Protein AF-A0A2V9A6C8-F1 (afdb_monomer)

Sequence (96 aa):
MTDEERDQEALFRHAILGDVLSRNLRRGQLRPELKQLAEQTYQDHHGRPRRVAYKTLEEWFYKYRHGGFDALKPRPRSDRNRSRCSPKTSNNWSWI

Foldseek 3Di:
DDPVVLLQQLVQLCVLCVVVVVPPDDVPRSQVSLCVSQVDWDQGPVRDTDHDHSVRNVVLVVLCVVPNSVSSGPDPDPPPDDPPPDDPDDDDDDDD

Mean predicted aligned error: 10.47 Å

Solvent-accessible surface area (backbone atoms only — not comparable to full-atom values): 6066 Å² total; per-residue (Å²): 132,56,72,67,58,31,49,51,52,19,49,52,55,46,58,69,42,41,64,64,66,71,43,87,64,55,96,76,51,53,62,63,53,41,44,57,55,30,72,40,74,43,71,43,100,83,72,43,82,43,70,52,54,41,70,59,54,52,52,45,51,53,33,30,75,75,48,39,70,74,48,44,32,69,67,89,65,87,79,72,86,69,88,74,78,78,78,92,72,93,77,88,86,82,90,127

Radius of gyration: 14.33 Å; Cα contacts (8 Å, |Δi|>4): 64; chains: 1; bounding box: 34×32×27 Å

Secondary structure (DSSP, 8-state):
--HHHHHHHHHHHHHHHHHHHHTT--TTTHHHHHHHHHHS-EEPTTS-EE---HHHHHHHHHHHHHHHHHHHS----S--S---------------

pLDDT: mean 73.34, std 17.57, range [29.95, 88.88]

Structure (mmCIF, N/CA/C/O backbone):
data_AF-A0A2V9A6C8-F1
#
_entry.id   AF-A0A2V9A6C8-F1
#
loop_
_atom_site.group_PDB
_atom_site.id
_atom_site.type_symbol
_atom_site.label_atom_id
_atom_site.label_alt_id
_atom_site.label_comp_id
_atom_site.label_asym_id
_atom_site.label_entity_id
_atom_site.label_seq_id
_atom_site.pdbx_PDB_ins_code
_atom_site.Cartn_x
_atom_site.Cartn_y
_atom_site.Cartn_z
_atom_site.occupancy
_atom_site.B_iso_or_equiv
_atom_site.auth_seq_id
_atom_site.auth_comp_id
_atom_site.auth_asym_id
_atom_site.auth_atom_id
_atom_site.pdbx_PDB_model_num
ATOM 1 N N . MET A 1 1 ? 17.187 -1.226 -12.621 1.00 59.75 1 MET A N 1
ATOM 2 C CA . MET A 1 1 ? 16.260 -2.131 -11.934 1.00 59.75 1 MET A CA 1
ATOM 3 C C . MET A 1 1 ? 16.112 -3.352 -12.821 1.00 59.75 1 MET A C 1
ATOM 5 O O . MET A 1 1 ? 15.613 -3.183 -13.932 1.00 59.75 1 MET A O 1
ATOM 9 N N . THR A 1 2 ? 16.665 -4.495 -12.421 1.00 81.31 2 THR A N 1
ATOM 10 C CA . THR A 1 2 ? 16.527 -5.773 -13.145 1.00 81.31 2 THR A CA 1
ATOM 11 C C . THR A 1 2 ? 15.091 -6.284 -13.031 1.00 81.31 2 THR A C 1
ATOM 13 O O . THR A 1 2 ? 14.324 -5.794 -12.204 1.00 81.31 2 THR A O 1
ATOM 16 N N . ASP A 1 3 ? 14.691 -7.233 -13.878 1.00 77.00 3 ASP A N 1
ATOM 17 C CA . ASP A 1 3 ? 13.347 -7.822 -13.811 1.00 77.00 3 ASP A CA 1
ATOM 18 C C . ASP A 1 3 ? 13.070 -8.460 -12.437 1.00 77.00 3 ASP A C 1
ATOM 20 O O . ASP A 1 3 ? 12.031 -8.205 -11.831 1.00 77.00 3 ASP A O 1
ATOM 24 N N . GLU A 1 4 ? 14.074 -9.145 -11.887 1.00 81.06 4 GLU A N 1
ATOM 25 C CA . GLU A 1 4 ? 14.052 -9.763 -10.558 1.00 81.06 4 GLU A CA 1
ATOM 26 C C . GLU A 1 4 ? 13.811 -8.741 -9.438 1.00 81.06 4 GLU A C 1
ATOM 28 O O . GLU A 1 4 ? 12.993 -8.974 -8.553 1.00 81.06 4 GLU A O 1
ATOM 33 N N . GLU A 1 5 ? 14.460 -7.572 -9.488 1.00 81.25 5 GLU A N 1
ATOM 34 C CA . GLU A 1 5 ? 14.243 -6.500 -8.505 1.00 81.25 5 GLU A CA 1
ATOM 35 C C . GLU A 1 5 ? 12.814 -5.941 -8.578 1.00 81.25 5 GLU A C 1
ATOM 37 O O . GLU A 1 5 ? 12.230 -5.569 -7.557 1.00 81.25 5 GLU A O 1
ATOM 42 N N . ARG A 1 6 ? 12.218 -5.878 -9.778 1.00 81.06 6 ARG A N 1
ATOM 43 C CA . ARG A 1 6 ? 10.820 -5.442 -9.927 1.00 81.06 6 ARG A CA 1
ATOM 44 C C . ARG A 1 6 ? 9.863 -6.461 -9.329 1.00 81.06 6 ARG A C 1
ATOM 46 O O . ARG A 1 6 ? 8.885 -6.062 -8.698 1.00 81.06 6 ARG A O 1
ATOM 53 N N . ASP A 1 7 ? 10.146 -7.741 -9.526 1.00 84.75 7 ASP A N 1
ATOM 54 C CA . ASP A 1 7 ? 9.331 -8.831 -9.002 1.00 84.75 7 ASP A CA 1
ATOM 55 C C . ASP A 1 7 ? 9.450 -8.930 -7.478 1.00 84.75 7 ASP A C 1
ATOM 57 O O . ASP A 1 7 ? 8.431 -9.056 -6.802 1.00 84.75 7 ASP A O 1
ATOM 61 N N . GLN A 1 8 ? 10.646 -8.744 -6.914 1.00 85.56 8 GLN A N 1
ATOM 62 C CA . GLN A 1 8 ? 10.851 -8.646 -5.464 1.00 85.56 8 GLN A CA 1
ATOM 63 C C . GLN A 1 8 ? 10.087 -7.469 -4.847 1.00 85.56 8 GLN A C 1
ATOM 65 O O . GLN A 1 8 ? 9.398 -7.638 -3.841 1.00 85.56 8 GLN A O 1
ATOM 70 N N . GLU A 1 9 ? 10.135 -6.290 -5.469 1.00 84.38 9 GLU A N 1
ATOM 71 C CA . GLU A 1 9 ? 9.364 -5.130 -5.011 1.00 84.38 9 GLU A CA 1
ATOM 72 C C . GLU A 1 9 ? 7.847 -5.381 -5.146 1.00 84.38 9 GLU A C 1
ATOM 74 O O . GLU A 1 9 ? 7.076 -4.988 -4.271 1.00 84.38 9 GLU A O 1
ATOM 79 N N . ALA A 1 10 ? 7.389 -6.062 -6.201 1.00 86.62 10 ALA A N 1
ATOM 80 C CA . ALA A 1 10 ? 5.981 -6.439 -6.352 1.00 86.62 10 ALA A CA 1
ATOM 81 C C . ALA A 1 10 ? 5.529 -7.422 -5.262 1.00 86.62 10 ALA A C 1
ATOM 83 O O . ALA A 1 10 ? 4.468 -7.230 -4.663 1.00 86.62 10 ALA A O 1
ATOM 84 N N . LEU A 1 11 ? 6.354 -8.431 -4.965 1.00 88.75 11 LEU A N 1
ATOM 85 C CA . LEU A 1 11 ? 6.133 -9.390 -3.883 1.00 88.75 11 LEU A CA 1
ATOM 86 C C . LEU A 1 11 ? 6.085 -8.694 -2.525 1.00 88.75 11 LEU A C 1
ATOM 88 O O . LEU A 1 11 ? 5.183 -8.973 -1.743 1.00 88.75 11 LEU A O 1
ATOM 92 N N . PHE A 1 12 ? 6.988 -7.749 -2.265 1.00 87.25 12 PHE A N 1
ATOM 93 C CA . PHE A 1 12 ? 6.986 -6.962 -1.033 1.00 87.25 12 PHE A CA 1
ATOM 94 C C . PHE A 1 12 ? 5.675 -6.179 -0.858 1.00 87.25 12 PHE A C 1
ATOM 96 O O . PHE A 1 12 ? 5.021 -6.267 0.183 1.00 87.25 12 PHE A O 1
ATOM 103 N N . ARG A 1 13 ? 5.228 -5.469 -1.903 1.00 87.12 13 ARG A N 1
ATOM 104 C CA . ARG A 1 13 ? 3.946 -4.736 -1.891 1.00 87.12 13 ARG A CA 1
ATOM 105 C C . ARG A 1 13 ? 2.760 -5.664 -1.674 1.00 87.12 13 ARG A C 1
ATOM 107 O O . ARG A 1 13 ? 1.852 -5.336 -0.911 1.00 87.12 13 ARG A O 1
ATOM 114 N N . HIS A 1 14 ? 2.775 -6.812 -2.347 1.00 86.88 14 HIS A N 1
ATOM 115 C CA . HIS A 1 14 ? 1.742 -7.828 -2.216 1.00 86.88 14 HIS A CA 1
ATOM 116 C C . HIS A 1 14 ? 1.727 -8.438 -0.812 1.00 86.88 14 HIS A C 1
ATOM 118 O O . HIS A 1 14 ? 0.652 -8.635 -0.263 1.00 86.88 14 HIS A O 1
ATOM 124 N N . ALA A 1 15 ? 2.886 -8.683 -0.199 1.00 88.25 15 ALA A N 1
ATOM 125 C CA . ALA A 1 15 ? 2.990 -9.207 1.160 1.00 88.25 15 ALA A CA 1
ATOM 126 C C . ALA A 1 15 ? 2.388 -8.238 2.189 1.00 88.25 15 ALA A C 1
ATOM 128 O O . ALA A 1 15 ? 1.621 -8.669 3.045 1.00 88.25 15 ALA A O 1
ATOM 129 N N . ILE A 1 16 ? 2.650 -6.931 2.058 1.00 87.56 16 ILE A N 1
ATOM 130 C CA . ILE A 1 16 ? 2.041 -5.909 2.928 1.00 87.56 16 ILE A CA 1
ATOM 131 C C . ILE A 1 16 ? 0.522 -5.875 2.751 1.00 87.56 16 ILE A C 1
ATOM 133 O O . ILE A 1 16 ? -0.226 -5.830 3.725 1.00 87.56 16 ILE A O 1
ATOM 137 N N . LEU A 1 17 ? 0.056 -5.892 1.501 1.00 86.31 17 LEU A N 1
ATOM 138 C CA . LEU A 1 17 ? -1.374 -5.893 1.210 1.00 86.31 17 LEU A CA 1
ATOM 139 C C . LEU A 1 17 ? -2.044 -7.237 1.496 1.00 86.31 17 LEU A C 1
ATOM 141 O O . LEU A 1 17 ? -3.265 -7.268 1.581 1.00 86.31 17 LEU A O 1
ATOM 145 N N . GLY A 1 18 ? -1.295 -8.328 1.653 1.00 83.75 18 GLY A N 1
ATOM 146 C CA . GLY A 1 18 ? -1.820 -9.687 1.761 1.00 83.75 18 GLY A CA 1
ATOM 147 C C . GLY A 1 18 ? -2.822 -9.853 2.901 1.00 83.75 18 GLY A C 1
ATOM 148 O O . GLY A 1 18 ? -3.845 -10.511 2.728 1.00 83.75 18 GLY A O 1
ATOM 149 N N . ASP A 1 19 ? -2.596 -9.183 4.031 1.00 79.88 19 ASP A N 1
ATOM 150 C CA . ASP A 1 19 ? -3.538 -9.184 5.158 1.00 79.88 19 ASP A CA 1
ATOM 151 C C . ASP A 1 19 ? -4.864 -8.487 4.788 1.00 79.88 19 ASP A C 1
ATOM 153 O O . ASP A 1 19 ? -5.950 -9.000 5.034 1.00 79.88 19 ASP A O 1
ATOM 157 N N . VAL A 1 20 ? -4.790 -7.367 4.069 1.00 83.38 20 VAL A N 1
ATOM 158 C CA . VAL A 1 20 ? -5.955 -6.587 3.612 1.00 83.38 20 VAL A CA 1
ATOM 159 C C . VAL A 1 20 ? -6.656 -7.221 2.406 1.00 83.38 20 VAL A C 1
ATOM 161 O O . VAL A 1 20 ? -7.851 -7.019 2.221 1.00 83.38 20 VAL A O 1
ATOM 164 N N . LEU A 1 21 ? -5.932 -7.979 1.580 1.00 81.44 21 LEU A N 1
ATOM 165 C CA . LEU A 1 21 ? -6.458 -8.698 0.417 1.00 81.44 21 LEU A CA 1
ATOM 166 C C . LEU A 1 21 ? -7.114 -10.026 0.805 1.00 81.44 21 LEU A C 1
ATOM 168 O O . LEU A 1 21 ? -8.113 -10.407 0.197 1.00 81.44 21 LEU A O 1
ATOM 172 N N . SER A 1 22 ? -6.556 -10.729 1.795 1.00 78.62 22 SER A N 1
ATOM 173 C CA . SER A 1 22 ? -7.126 -11.976 2.320 1.00 78.62 22 SER A CA 1
ATOM 174 C C . SER A 1 22 ? -8.386 -11.718 3.143 1.00 78.62 22 SER A C 1
ATOM 176 O O . SER A 1 22 ? -9.349 -12.485 3.071 1.00 78.62 22 SER A O 1
ATOM 178 N N . ARG A 1 23 ? -8.432 -10.597 3.869 1.00 75.25 23 ARG A N 1
ATOM 179 C CA . ARG A 1 23 ? -9.658 -10.106 4.495 1.00 75.25 23 ARG A CA 1
ATOM 180 C C . ARG A 1 23 ? -10.583 -9.577 3.402 1.00 75.25 23 ARG A C 1
ATOM 182 O O . ARG A 1 23 ? -10.283 -8.600 2.726 1.00 75.25 23 ARG A O 1
ATOM 189 N N . ASN A 1 24 ? -11.754 -10.188 3.242 1.00 65.12 24 ASN A N 1
ATOM 190 C CA . ASN A 1 24 ? -12.795 -9.676 2.348 1.00 65.12 24 ASN A CA 1
ATOM 191 C C . ASN A 1 24 ? -13.465 -8.445 2.991 1.00 65.12 24 ASN A C 1
ATOM 193 O O . ASN A 1 24 ? -14.571 -8.511 3.530 1.00 65.12 24 ASN A O 1
ATOM 197 N N . LEU A 1 25 ? -12.722 -7.335 3.039 1.00 70.88 25 LEU A N 1
ATOM 198 C CA . LEU A 1 25 ? -13.105 -6.123 3.751 1.00 70.88 25 LEU A CA 1
ATOM 199 C C . LEU A 1 25 ? -14.326 -5.493 3.085 1.00 70.88 25 LEU A C 1
ATOM 201 O O . LEU A 1 25 ? -14.330 -5.174 1.892 1.00 70.88 25 LEU A O 1
ATOM 205 N N . ARG A 1 26 ? -15.374 -5.263 3.879 1.00 67.75 26 ARG A N 1
ATOM 206 C CA . ARG A 1 26 ? -16.566 -4.554 3.406 1.00 67.75 26 ARG A CA 1
ATOM 207 C C . ARG A 1 26 ? -16.207 -3.094 3.114 1.00 67.75 26 ARG A C 1
ATOM 209 O O . ARG A 1 26 ? -15.299 -2.518 3.724 1.00 67.75 26 ARG A O 1
ATOM 216 N N . ARG A 1 27 ? -16.955 -2.464 2.198 1.00 56.97 27 ARG A N 1
ATOM 217 C CA . ARG A 1 27 ? -16.840 -1.025 1.896 1.00 56.97 27 ARG A CA 1
ATOM 218 C C . ARG A 1 27 ? -16.889 -0.226 3.210 1.00 56.97 27 ARG A C 1
ATOM 220 O O . ARG A 1 27 ? -17.901 -0.247 3.896 1.00 56.97 27 ARG A O 1
ATOM 227 N N . GLY A 1 28 ? -15.781 0.433 3.561 1.00 70.00 28 GLY A N 1
ATOM 228 C CA . GLY A 1 28 ? -15.630 1.227 4.792 1.00 70.00 28 GLY A CA 1
ATOM 229 C C . GLY A 1 28 ? -14.576 0.713 5.780 1.00 70.00 28 GLY A C 1
ATOM 230 O O . GLY A 1 28 ? -13.980 1.527 6.480 1.00 70.00 28 GLY A O 1
ATOM 231 N N . GLN A 1 29 ? -14.266 -0.590 5.786 1.00 79.88 29 GLN A N 1
ATOM 232 C CA . GLN A 1 29 ? -13.244 -1.167 6.679 1.00 79.88 29 GLN A CA 1
ATOM 233 C C . GLN A 1 29 ? -11.823 -1.080 6.112 1.00 79.88 29 GLN A C 1
ATOM 235 O O . GLN A 1 29 ? -10.858 -1.134 6.858 1.00 79.88 29 GLN A O 1
ATOM 240 N N . LEU A 1 30 ? -11.677 -0.848 4.806 1.00 82.44 30 LEU A N 1
ATOM 241 C CA . LEU A 1 30 ? -10.366 -0.710 4.168 1.00 82.44 30 LEU A CA 1
ATOM 242 C C . LEU A 1 30 ? -9.520 0.418 4.781 1.00 82.44 30 LEU A C 1
ATOM 244 O O . LEU A 1 30 ? -8.328 0.254 5.015 1.00 82.44 30 LEU A O 1
ATOM 248 N N . ARG A 1 31 ? -10.131 1.575 5.058 1.00 83.38 31 ARG A N 1
ATOM 249 C CA . ARG A 1 31 ? -9.398 2.766 5.512 1.00 83.38 31 ARG A CA 1
ATOM 250 C C . ARG A 1 31 ? -8.702 2.570 6.870 1.00 83.38 31 ARG A C 1
ATOM 252 O O . ARG A 1 31 ? -7.515 2.884 6.953 1.00 83.38 31 ARG A O 1
ATOM 259 N N . PRO A 1 32 ? -9.383 2.093 7.933 1.00 87.12 32 PRO A N 1
ATOM 260 C CA . PRO A 1 32 ? -8.718 1.845 9.210 1.00 87.12 32 PRO A CA 1
ATOM 261 C C . PRO A 1 32 ? -7.630 0.769 9.108 1.00 87.12 32 PRO A C 1
ATOM 263 O O . PRO A 1 32 ? -6.553 0.979 9.653 1.00 87.12 32 PRO A O 1
ATOM 266 N N . GLU A 1 33 ? -7.849 -0.307 8.348 1.00 87.06 33 GLU A N 1
ATOM 267 C CA . GLU A 1 33 ? -6.856 -1.380 8.169 1.00 87.06 33 GLU A CA 1
ATOM 268 C C . GLU A 1 33 ? -5.590 -0.865 7.473 1.00 87.06 33 GLU A C 1
ATOM 270 O O . GLU A 1 33 ? -4.479 -1.020 7.973 1.00 87.06 33 GLU A O 1
ATOM 275 N N . LEU A 1 34 ? -5.743 -0.140 6.360 1.00 85.94 34 LEU A N 1
ATOM 276 C CA . LEU A 1 34 ? -4.608 0.479 5.671 1.00 85.94 34 LEU A CA 1
ATOM 277 C C . LEU A 1 34 ? -3.879 1.498 6.559 1.00 85.94 34 LEU A C 1
ATOM 279 O O . LEU A 1 34 ? -2.673 1.692 6.413 1.00 85.94 34 LEU A O 1
ATOM 283 N N . LYS A 1 35 ? -4.589 2.177 7.469 1.00 86.44 35 LYS A N 1
ATOM 284 C CA . LYS A 1 35 ? -3.967 3.108 8.415 1.00 86.44 35 LYS A CA 1
ATOM 285 C C . LYS A 1 35 ? -3.141 2.357 9.460 1.00 86.44 35 LYS A C 1
ATOM 287 O O . LYS A 1 35 ? -2.025 2.780 9.739 1.00 86.44 35 LYS A O 1
ATOM 292 N N . GLN A 1 36 ? -3.642 1.229 9.961 1.00 88.38 36 GLN A N 1
ATOM 293 C CA . GLN A 1 36 ? -2.883 0.347 10.848 1.00 88.38 36 GLN A CA 1
ATOM 294 C C . GLN A 1 36 ? -1.642 -0.223 10.156 1.00 88.38 36 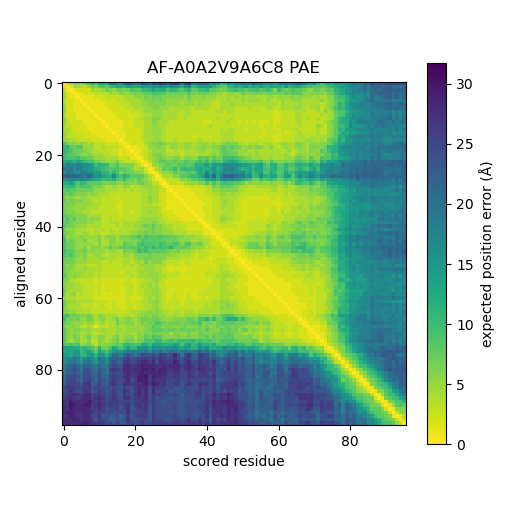GLN A C 1
ATOM 296 O O . GLN A 1 36 ? -0.569 -0.238 10.753 1.00 88.38 36 GLN A O 1
ATOM 301 N N . LEU A 1 37 ? -1.744 -0.627 8.885 1.00 87.62 37 LEU A N 1
ATOM 302 C CA . LEU A 1 37 ? -0.571 -1.030 8.102 1.00 87.62 37 LEU A CA 1
ATOM 303 C C . LEU A 1 37 ? 0.426 0.129 7.940 1.00 87.62 37 LEU A C 1
ATOM 305 O O . LEU A 1 37 ? 1.630 -0.063 8.058 1.00 87.62 37 LEU A O 1
ATOM 309 N N . ALA A 1 38 ? -0.051 1.356 7.717 1.00 88.19 38 ALA A N 1
ATOM 310 C CA . ALA A 1 38 ? 0.822 2.521 7.560 1.00 88.19 38 ALA A CA 1
ATOM 311 C C . ALA A 1 38 ? 1.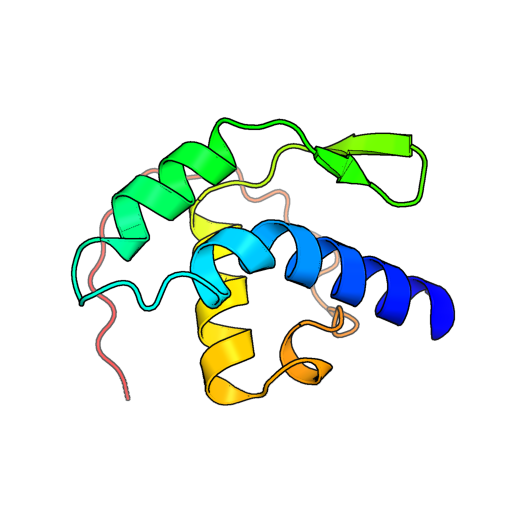570 2.920 8.845 1.00 88.19 38 ALA A C 1
ATOM 313 O O . ALA A 1 38 ? 2.603 3.594 8.788 1.00 88.19 38 ALA A O 1
ATOM 314 N N . GLU A 1 39 ? 1.052 2.528 10.007 1.00 88.88 39 GLU A N 1
ATOM 315 C CA . GLU A 1 39 ? 1.719 2.715 11.295 1.00 88.88 39 GLU A CA 1
ATOM 316 C C . GLU A 1 39 ? 2.811 1.658 11.535 1.00 88.88 39 GLU A C 1
ATOM 318 O O . GLU A 1 39 ? 3.730 1.899 12.324 1.00 88.88 39 GLU A O 1
ATOM 323 N N . GLN A 1 40 ? 2.794 0.544 10.803 1.00 86.94 40 GLN A N 1
ATOM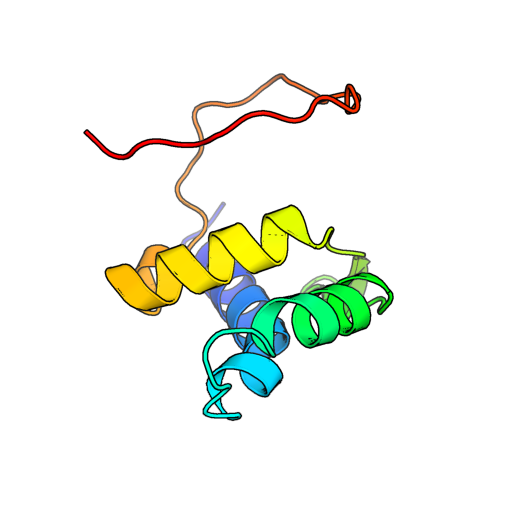 324 C CA . GLN A 1 40 ? 3.809 -0.500 10.891 1.00 86.94 40 GLN A CA 1
ATOM 325 C C . GLN A 1 40 ? 5.075 -0.149 10.095 1.00 86.94 40 GLN A C 1
ATOM 327 O O . GLN A 1 40 ? 5.081 0.664 9.166 1.00 86.94 40 GLN A O 1
ATOM 332 N N . THR A 1 41 ? 6.184 -0.767 10.495 1.00 87.62 41 THR A N 1
ATOM 333 C CA . THR A 1 41 ? 7.461 -0.692 9.783 1.00 87.62 41 THR A CA 1
ATOM 334 C C . THR A 1 41 ? 7.752 -2.065 9.209 1.00 87.62 41 THR A C 1
ATOM 336 O O . THR A 1 41 ? 7.851 -3.034 9.957 1.00 87.62 41 THR A O 1
ATOM 339 N N . TYR A 1 42 ? 7.903 -2.140 7.893 1.00 87.19 42 TYR A N 1
ATOM 340 C CA . TYR A 1 42 ? 8.199 -3.380 7.187 1.00 87.19 42 TYR A CA 1
ATOM 341 C C . TYR A 1 42 ? 9.682 -3.448 6.853 1.00 87.19 42 TYR A C 1
ATOM 343 O O . TYR A 1 42 ? 10.339 -2.417 6.714 1.00 87.19 42 TYR A O 1
ATOM 351 N N . GLN A 1 43 ? 10.218 -4.655 6.718 1.00 85.81 43 GLN A N 1
ATOM 352 C CA . GLN A 1 43 ? 11.567 -4.846 6.202 1.00 85.81 43 GLN A CA 1
ATOM 353 C C . GLN A 1 43 ? 11.495 -5.099 4.706 1.00 85.81 43 GLN A C 1
ATOM 355 O O . GLN A 1 43 ? 10.811 -6.017 4.263 1.00 85.81 43 GLN A O 1
ATOM 360 N N . ASP A 1 44 ? 12.181 -4.257 3.942 1.00 81.50 44 ASP A N 1
ATOM 361 C CA . ASP A 1 44 ? 12.289 -4.423 2.499 1.00 81.50 44 ASP A CA 1
ATOM 362 C C . ASP A 1 44 ? 13.156 -5.643 2.142 1.00 81.50 44 ASP A C 1
ATOM 364 O O . ASP A 1 44 ? 13.899 -6.149 2.986 1.00 81.50 44 ASP A O 1
ATOM 368 N N . HIS A 1 45 ? 13.154 -6.066 0.877 1.00 77.44 45 HIS A N 1
ATOM 369 C CA . HIS A 1 45 ? 13.972 -7.193 0.392 1.00 77.44 45 HIS A CA 1
ATOM 370 C C . HIS A 1 45 ? 15.494 -6.970 0.545 1.00 77.44 45 HIS A C 1
ATOM 372 O O . HIS A 1 45 ? 16.280 -7.910 0.478 1.00 77.44 45 HIS A O 1
ATOM 378 N N . HIS A 1 46 ? 15.916 -5.734 0.827 1.00 78.12 46 HIS A N 1
ATOM 379 C CA . HIS A 1 46 ? 17.289 -5.365 1.189 1.00 78.12 46 HIS A CA 1
ATOM 380 C C . HIS A 1 46 ? 17.555 -5.312 2.710 1.00 78.12 46 HIS A C 1
ATOM 382 O O . HIS A 1 46 ? 18.587 -4.790 3.130 1.00 78.12 46 HIS A O 1
ATOM 388 N N . GLY A 1 47 ? 16.615 -5.762 3.549 1.00 82.69 47 GLY A N 1
ATOM 389 C CA . GLY A 1 47 ? 16.721 -5.727 5.014 1.00 82.69 47 GLY A CA 1
ATOM 390 C C . GLY A 1 47 ? 16.602 -4.326 5.625 1.00 82.69 47 GLY A C 1
ATOM 391 O O . GLY A 1 47 ? 16.952 -4.112 6.784 1.00 82.69 47 GLY A O 1
ATOM 392 N N . ARG A 1 48 ? 16.132 -3.340 4.852 1.00 84.19 48 ARG A N 1
ATOM 393 C CA . ARG A 1 48 ? 16.001 -1.950 5.309 1.00 84.19 48 ARG A CA 1
ATOM 394 C C . ARG A 1 48 ? 14.606 -1.706 5.882 1.00 84.19 48 ARG A C 1
ATOM 396 O O . ARG A 1 48 ? 13.629 -2.091 5.238 1.00 84.19 48 ARG A O 1
ATOM 403 N N . PRO A 1 49 ? 14.482 -1.031 7.038 1.00 86.38 49 PRO A N 1
ATOM 404 C CA . PRO A 1 49 ? 13.18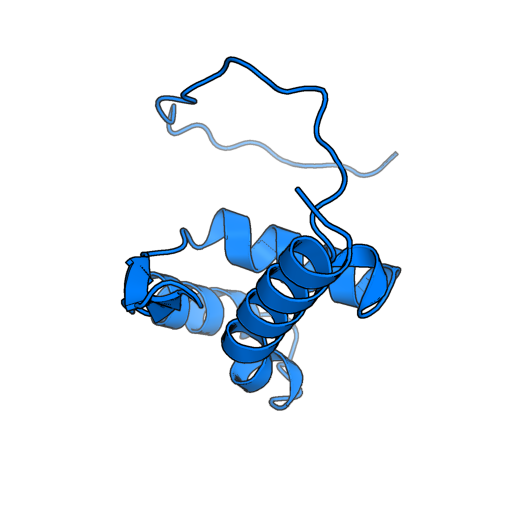0 -0.645 7.557 1.00 86.38 49 PRO A CA 1
ATOM 405 C C . PRO A 1 49 ? 12.540 0.389 6.629 1.00 86.38 49 PRO A C 1
ATOM 407 O O . PRO A 1 49 ? 13.127 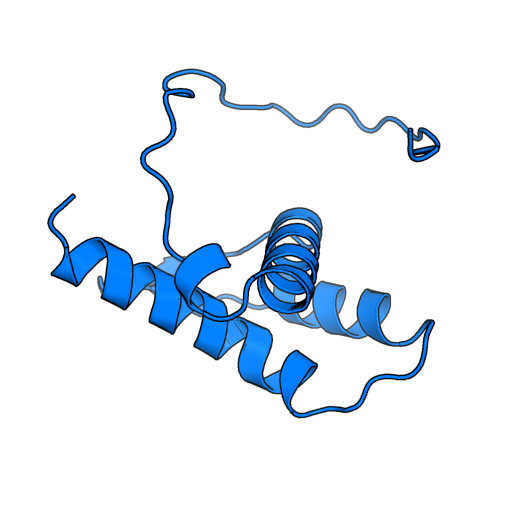1.426 6.312 1.00 86.38 49 PRO A O 1
ATOM 410 N N . ARG A 1 50 ? 11.312 0.110 6.204 1.00 84.44 50 ARG A N 1
ATOM 411 C CA . ARG A 1 50 ? 10.529 0.932 5.291 1.00 84.44 50 ARG A CA 1
ATOM 412 C C . ARG A 1 50 ? 9.134 1.121 5.866 1.00 84.44 50 ARG A C 1
ATOM 414 O O . ARG A 1 50 ? 8.410 0.162 6.126 1.00 84.44 50 ARG A O 1
ATOM 421 N N . ARG A 1 51 ? 8.748 2.382 6.054 1.00 84.69 51 ARG A N 1
ATOM 422 C CA . ARG A 1 51 ? 7.367 2.752 6.379 1.00 84.69 51 ARG A CA 1
ATOM 423 C C . ARG A 1 51 ? 6.671 3.200 5.109 1.00 84.69 51 ARG A C 1
ATOM 425 O O . ARG A 1 51 ? 7.232 3.967 4.324 1.00 84.69 51 ARG A O 1
ATOM 432 N N . VAL A 1 52 ? 5.453 2.719 4.913 1.00 84.75 52 VAL A N 1
ATOM 433 C CA . VAL A 1 52 ? 4.648 3.033 3.736 1.00 84.75 52 VAL A CA 1
ATOM 434 C C . VAL A 1 52 ? 3.452 3.853 4.186 1.00 84.75 52 VAL A C 1
ATOM 436 O O . VAL A 1 52 ? 2.715 3.457 5.078 1.00 84.75 52 VAL A O 1
ATOM 439 N N . ALA A 1 53 ? 3.260 5.026 3.587 1.00 84.81 53 ALA A N 1
ATOM 440 C CA . ALA A 1 53 ? 2.129 5.874 3.931 1.00 84.81 53 ALA A CA 1
ATOM 441 C C . ALA A 1 53 ? 0.804 5.234 3.488 1.00 84.81 53 ALA A C 1
ATOM 443 O O . ALA A 1 53 ? 0.734 4.612 2.429 1.00 84.81 53 ALA A O 1
ATOM 444 N N . TYR A 1 54 ? -0.268 5.507 4.238 1.00 85.06 54 TYR A N 1
ATOM 445 C CA . TYR A 1 54 ? -1.637 5.072 3.931 1.00 85.06 54 TYR A CA 1
ATOM 446 C C . TYR A 1 54 ? -2.011 5.264 2.453 1.00 85.06 54 TYR A C 1
ATOM 448 O O . TYR A 1 54 ? -2.489 4.338 1.809 1.00 85.06 54 TYR A O 1
ATOM 456 N N . LYS A 1 55 ? -1.740 6.455 1.895 1.00 81.31 55 LYS A N 1
ATOM 457 C CA . LYS A 1 55 ? -2.063 6.784 0.496 1.00 81.31 55 LYS A CA 1
ATOM 458 C C . LYS A 1 55 ? -1.370 5.858 -0.499 1.00 81.31 55 LYS A C 1
ATOM 460 O O . LYS A 1 55 ? -1.961 5.488 -1.502 1.00 81.31 55 LYS A O 1
ATOM 465 N N . THR A 1 56 ? -0.130 5.473 -0.214 1.00 86.06 56 THR A N 1
ATOM 466 C CA . THR A 1 56 ? 0.631 4.563 -1.072 1.00 86.06 56 THR A CA 1
ATOM 467 C C . THR A 1 56 ? 0.034 3.157 -1.039 1.00 86.06 56 THR A C 1
ATOM 469 O O . THR A 1 56 ? -0.097 2.532 -2.087 1.00 86.06 56 THR A O 1
ATOM 472 N N . LEU A 1 57 ? -0.376 2.680 0.140 1.00 87.06 57 LEU A N 1
ATOM 473 C CA . LEU A 1 57 ? -1.050 1.386 0.275 1.00 87.06 57 LEU A CA 1
ATOM 474 C C . LEU A 1 57 ? -2.421 1.389 -0.415 1.00 87.06 57 LEU A C 1
ATOM 476 O O . LEU A 1 57 ? -2.765 0.432 -1.103 1.00 87.06 57 LEU A O 1
ATOM 480 N N . GLU A 1 58 ? -3.173 2.484 -0.286 1.00 85.50 58 GLU A N 1
ATOM 481 C CA . GLU A 1 58 ? -4.452 2.690 -0.973 1.00 85.50 58 GLU A CA 1
ATOM 482 C C . GLU A 1 58 ? -4.273 2.654 -2.501 1.00 85.50 58 GLU A C 1
ATOM 484 O O . GLU A 1 58 ? -4.979 1.915 -3.188 1.00 85.50 58 GLU A O 1
ATOM 489 N N . GLU A 1 59 ? -3.274 3.364 -3.039 1.00 84.12 59 GLU A N 1
ATOM 490 C CA . GLU A 1 59 ? -2.922 3.306 -4.464 1.00 84.12 59 GLU A CA 1
ATOM 491 C C . GLU A 1 59 ? -2.566 1.884 -4.924 1.00 84.12 59 GLU A C 1
ATOM 493 O O . GLU A 1 59 ? -3.001 1.455 -5.995 1.00 84.12 59 GLU A O 1
ATOM 498 N N . TRP A 1 60 ? -1.763 1.147 -4.149 1.00 87.94 60 TRP A N 1
ATOM 499 C CA . TRP A 1 60 ? -1.387 -0.231 -4.478 1.00 87.94 60 TRP A CA 1
ATOM 500 C C . TRP A 1 60 ? -2.593 -1.172 -4.468 1.00 87.94 60 TRP A C 1
ATOM 502 O O . TRP A 1 60 ? -2.732 -1.981 -5.383 1.00 87.94 60 TRP A O 1
ATOM 512 N N . PHE A 1 61 ? -3.489 -1.031 -3.489 1.00 86.25 61 PHE A N 1
ATOM 513 C CA . PHE A 1 61 ? -4.705 -1.833 -3.387 1.00 86.25 61 PHE A CA 1
ATOM 514 C C . PHE A 1 61 ? -5.605 -1.652 -4.614 1.00 86.25 61 PHE A C 1
ATOM 516 O O . PHE A 1 61 ? -6.021 -2.636 -5.228 1.00 86.25 61 PHE A O 1
ATOM 523 N N . TYR A 1 62 ? -5.862 -0.406 -5.027 1.00 83.94 62 TYR A N 1
ATOM 524 C CA . TYR A 1 62 ? -6.670 -0.148 -6.221 1.00 83.94 62 TYR A CA 1
ATOM 525 C C . TYR A 1 62 ? -5.989 -0.664 -7.491 1.00 83.94 62 TYR A C 1
ATOM 527 O O . TYR A 1 62 ? -6.642 -1.311 -8.309 1.00 83.94 62 TYR A O 1
ATOM 535 N N . LYS A 1 63 ? -4.674 -0.464 -7.645 1.00 85.00 63 LYS A N 1
ATOM 536 C CA . LYS A 1 63 ? -3.922 -1.028 -8.780 1.00 85.00 63 LYS A CA 1
ATOM 537 C C . LYS A 1 63 ? -4.054 -2.542 -8.851 1.00 85.00 63 LYS A C 1
ATOM 539 O O . LYS A 1 63 ? -4.356 -3.064 -9.920 1.00 85.00 63 LYS A O 1
ATOM 544 N N . TYR A 1 64 ? -3.895 -3.227 -7.722 1.00 85.69 64 TYR A N 1
ATOM 545 C CA . TYR A 1 64 ? -4.075 -4.672 -7.649 1.00 85.69 64 TYR A CA 1
ATOM 546 C C . TYR A 1 64 ? -5.505 -5.086 -8.006 1.00 85.69 64 TYR A C 1
ATOM 548 O O . TYR A 1 64 ? -5.707 -6.039 -8.753 1.00 85.69 64 TYR A O 1
ATOM 556 N N . ARG A 1 65 ? -6.515 -4.342 -7.543 1.00 81.75 65 ARG A N 1
ATOM 557 C CA . ARG A 1 65 ? -7.912 -4.657 -7.859 1.00 81.75 65 ARG A CA 1
ATOM 558 C C . ARG A 1 65 ? -8.239 -4.519 -9.348 1.00 81.75 65 ARG A C 1
ATOM 560 O O . ARG A 1 65 ? -9.090 -5.255 -9.836 1.00 81.75 65 ARG A O 1
ATOM 567 N N . HIS A 1 66 ? -7.573 -3.603 -10.050 1.00 81.06 66 HIS A N 1
ATOM 568 C CA . HIS A 1 66 ? -7.803 -3.346 -11.473 1.00 81.06 66 HIS A CA 1
ATOM 569 C C . HIS A 1 66 ? -6.892 -4.141 -12.418 1.00 81.06 66 HIS A C 1
ATOM 571 O O . HIS A 1 66 ? -7.310 -4.432 -13.534 1.00 81.06 66 HIS A O 1
ATOM 577 N N . GLY A 1 67 ? -5.667 -4.480 -12.011 1.00 78.94 67 GLY A N 1
ATOM 578 C CA . GLY A 1 67 ? -4.680 -5.121 -12.890 1.00 78.94 67 GLY A CA 1
ATOM 579 C C . GLY A 1 67 ? -3.831 -6.208 -12.229 1.00 78.94 67 GLY A C 1
ATOM 580 O O . GLY A 1 67 ? -2.781 -6.565 -12.758 1.00 78.94 67 GLY A O 1
ATOM 581 N N . GLY A 1 68 ? -4.260 -6.725 -11.077 1.00 85.75 68 GLY A N 1
ATOM 582 C CA . GLY A 1 68 ? -3.640 -7.863 -10.405 1.00 85.75 68 GLY A CA 1
ATOM 583 C C . GLY A 1 68 ? -2.189 -7.625 -9.987 1.00 85.75 68 GLY A C 1
ATOM 584 O O . GLY A 1 68 ? -1.776 -6.508 -9.664 1.00 85.75 68 GLY A O 1
ATOM 585 N N . PHE A 1 69 ? -1.409 -8.704 -9.976 1.00 79.62 69 PHE A N 1
ATOM 586 C CA . PHE A 1 69 ? -0.009 -8.685 -9.553 1.00 79.62 69 PHE A CA 1
ATOM 587 C C . PHE A 1 69 ? 0.886 -7.858 -10.491 1.00 79.62 69 PHE A C 1
ATOM 589 O O . PHE A 1 69 ? 1.720 -7.086 -10.022 1.00 79.62 69 PHE A O 1
ATOM 596 N N . ASP A 1 70 ? 0.662 -7.915 -11.806 1.00 79.31 70 ASP A N 1
ATOM 597 C CA . ASP A 1 70 ? 1.426 -7.112 -12.770 1.00 79.31 70 ASP A CA 1
ATOM 598 C C . ASP A 1 70 ? 1.247 -5.603 -12.569 1.00 79.31 70 ASP A C 1
ATOM 600 O O . ASP A 1 70 ? 2.182 -4.828 -12.776 1.00 79.31 70 ASP A O 1
ATOM 604 N N . ALA A 1 71 ? 0.079 -5.160 -12.092 1.00 82.25 71 ALA A N 1
ATOM 605 C CA . ALA A 1 71 ? -0.152 -3.754 -11.764 1.00 82.25 71 ALA A CA 1
ATOM 606 C C . ALA A 1 71 ? 0.564 -3.289 -10.482 1.00 82.25 71 ALA A C 1
ATOM 608 O O . ALA A 1 71 ? 0.750 -2.080 -10.291 1.00 82.25 71 ALA A O 1
ATOM 609 N N . LEU A 1 72 ? 0.977 -4.221 -9.613 1.00 80.12 72 LEU 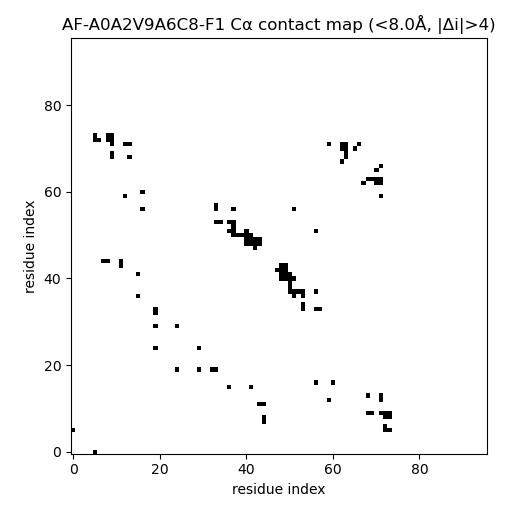A N 1
ATOM 610 C CA . LEU A 1 72 ? 1.810 -3.933 -8.443 1.00 80.12 72 LEU A CA 1
ATOM 611 C C . LEU A 1 72 ? 3.288 -3.799 -8.795 1.00 80.12 72 LEU A C 1
ATOM 613 O O . LEU A 1 72 ? 4.010 -3.126 -8.047 1.00 80.12 72 LEU A O 1
ATOM 617 N N . LYS A 1 73 ? 3.740 -4.383 -9.916 1.00 78.00 73 LYS A N 1
ATOM 618 C CA . LYS A 1 73 ? 5.131 -4.253 -10.354 1.00 78.00 73 LYS A CA 1
ATOM 619 C C . LYS A 1 73 ? 5.495 -2.771 -10.460 1.00 78.00 73 LYS A C 1
ATOM 621 O O . LYS A 1 73 ? 4.708 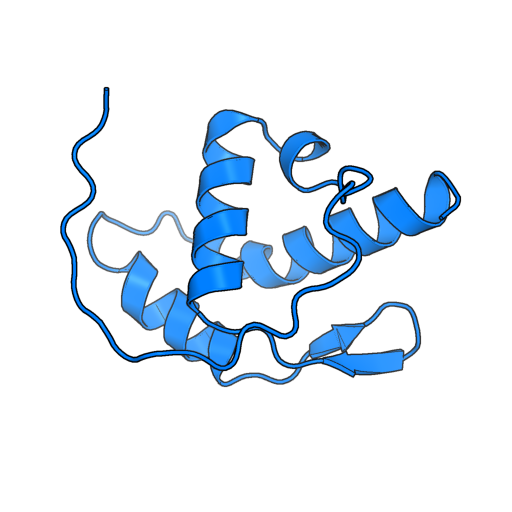-1.966 -10.976 1.00 78.00 73 LYS A O 1
ATOM 626 N N . PRO A 1 74 ? 6.657 -2.347 -9.930 1.00 69.31 74 PRO A N 1
ATOM 627 C CA . PRO A 1 74 ? 7.132 -0.989 -10.126 1.00 69.31 74 PRO A CA 1
ATOM 628 C C . PRO A 1 74 ? 7.279 -0.749 -11.627 1.00 6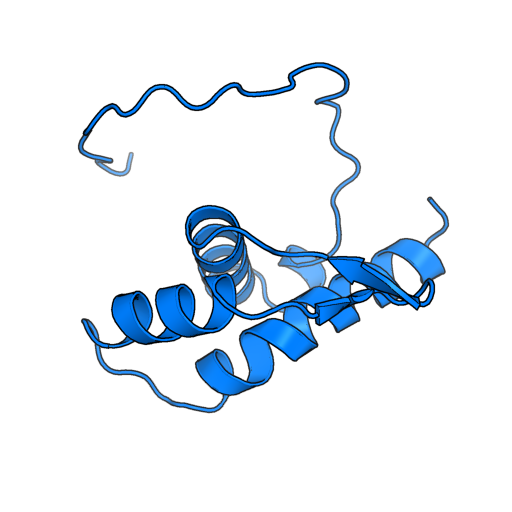9.31 74 PRO A C 1
ATOM 630 O O . PRO A 1 74 ? 8.237 -1.185 -12.261 1.00 69.31 74 PRO A O 1
ATOM 633 N N . ARG A 1 75 ? 6.312 -0.038 -12.214 1.00 61.50 75 ARG A N 1
ATOM 634 C CA . ARG A 1 75 ? 6.508 0.525 -13.544 1.00 61.50 75 ARG A CA 1
ATOM 635 C C . ARG A 1 75 ? 7.733 1.438 -13.474 1.00 61.50 75 ARG A C 1
ATOM 637 O O . ARG A 1 75 ? 7.818 2.221 -12.521 1.00 61.50 75 ARG A O 1
ATOM 644 N N . PRO A 1 76 ? 8.658 1.368 -14.446 1.00 48.66 76 PRO A N 1
ATOM 645 C CA . PRO A 1 76 ? 9.719 2.356 -14.552 1.00 48.66 76 PRO A CA 1
ATOM 646 C C . PRO A 1 76 ? 9.050 3.731 -14.658 1.00 48.66 76 PRO A C 1
ATOM 648 O O . PRO A 1 76 ? 8.375 4.041 -15.637 1.00 48.66 76 PRO A O 1
ATOM 651 N N . ARG A 1 77 ? 9.125 4.523 -13.586 1.00 50.41 77 ARG A N 1
ATOM 652 C CA . ARG A 1 77 ? 8.552 5.869 -13.538 1.00 50.41 77 ARG A CA 1
ATOM 653 C C . ARG A 1 77 ? 9.546 6.832 -14.188 1.00 50.41 77 ARG A C 1
ATOM 655 O O . ARG A 1 77 ? 10.663 6.963 -13.698 1.00 50.41 77 ARG A O 1
ATOM 662 N N . SER A 1 78 ? 9.096 7.559 -15.215 1.00 38.31 78 SER A N 1
ATOM 663 C CA . SER A 1 78 ? 9.720 8.807 -15.696 1.00 38.31 78 SER A CA 1
ATOM 664 C C . SER A 1 78 ? 9.644 9.955 -14.675 1.00 38.31 78 SER A C 1
ATOM 666 O O . SER A 1 78 ? 10.252 10.995 -14.892 1.00 38.31 78 SER A O 1
ATOM 668 N N . ASP A 1 79 ? 8.970 9.776 -13.534 1.00 44.75 79 ASP A N 1
ATOM 669 C CA . ASP A 1 79 ? 9.014 10.684 -12.378 1.00 44.75 79 ASP A CA 1
ATOM 670 C C . ASP A 1 79 ? 10.321 10.508 -11.573 1.00 44.75 79 ASP A C 1
ATOM 672 O O . ASP A 1 79 ? 10.325 10.197 -10.378 1.00 44.75 79 ASP A O 1
ATOM 676 N N . ARG A 1 80 ? 11.473 10.716 -12.223 1.00 38.47 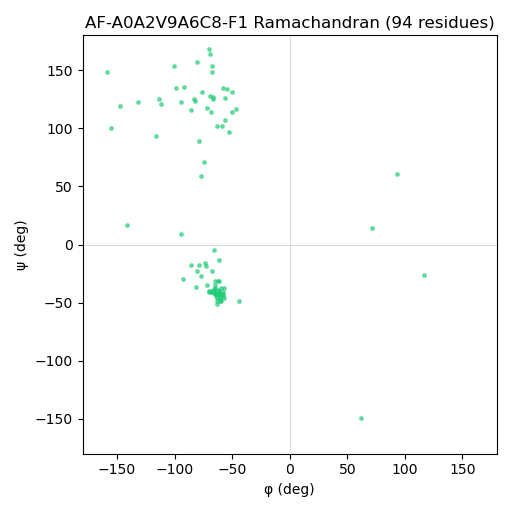80 ARG A N 1
ATOM 677 C CA . ARG A 1 80 ? 12.630 11.248 -11.497 1.00 38.47 80 ARG A CA 1
ATOM 678 C C . ARG A 1 80 ? 12.274 12.693 -11.161 1.00 38.47 80 ARG A C 1
ATOM 680 O O . ARG A 1 80 ? 11.957 13.457 -12.061 1.00 38.47 80 ARG A O 1
ATOM 687 N N . ASN A 1 81 ? 12.405 13.060 -9.890 1.00 34.28 81 ASN A N 1
ATOM 688 C CA . ASN A 1 81 ? 12.402 14.442 -9.401 1.00 34.28 81 ASN A CA 1
ATOM 689 C C . ASN A 1 81 ? 11.061 15.046 -8.941 1.00 34.28 81 ASN A C 1
ATOM 691 O O . ASN A 1 81 ? 10.670 16.123 -9.386 1.00 34.28 81 ASN A O 1
ATOM 695 N N . ARG A 1 82 ? 10.417 14.455 -7.927 1.00 38.66 82 ARG A N 1
ATOM 696 C CA . ARG A 1 82 ? 9.735 15.301 -6.933 1.00 38.66 82 ARG A CA 1
ATOM 697 C C . ARG A 1 82 ? 9.584 14.610 -5.587 1.00 38.66 82 ARG A C 1
ATOM 699 O O . ARG A 1 82 ? 8.651 13.844 -5.355 1.00 38.66 82 ARG A O 1
ATOM 706 N N . SER A 1 83 ? 10.472 14.963 -4.663 1.00 42.84 83 SER A N 1
ATOM 707 C CA . SER A 1 83 ? 10.175 14.948 -3.234 1.00 42.84 83 SER A CA 1
ATOM 708 C C . SER A 1 83 ? 8.900 15.764 -3.024 1.00 42.84 83 SER A C 1
ATOM 710 O O . SER A 1 83 ? 8.923 16.993 -3.013 1.00 42.84 83 SER A O 1
ATOM 712 N N . ARG A 1 84 ? 7.744 15.102 -2.949 1.00 44.03 84 ARG A N 1
ATOM 713 C CA . ARG A 1 84 ? 6.493 15.775 -2.608 1.00 44.03 84 ARG A CA 1
ATOM 714 C C . ARG A 1 84 ? 6.471 15.965 -1.098 1.00 44.03 84 ARG A C 1
ATOM 716 O O . ARG A 1 84 ? 5.935 15.128 -0.379 1.00 44.03 84 ARG A O 1
ATOM 723 N N . CYS A 1 85 ? 7.021 17.092 -0.640 1.00 41.97 85 CYS A N 1
ATOM 724 C CA . CYS A 1 85 ? 6.543 17.733 0.581 1.00 41.97 85 CYS A CA 1
ATOM 725 C C . CYS A 1 85 ? 5.017 17.780 0.490 1.00 41.97 85 CYS A C 1
ATOM 727 O O . CYS A 1 85 ? 4.463 18.343 -0.451 1.00 41.97 85 CYS A O 1
ATOM 729 N N . SER A 1 86 ? 4.347 17.089 1.401 1.00 35.84 86 SER A N 1
ATOM 730 C CA . SER A 1 86 ? 2.899 16.949 1.437 1.00 35.84 86 SER A CA 1
ATOM 731 C C . SER A 1 86 ? 2.233 18.281 1.791 1.00 35.84 86 SER A C 1
ATOM 733 O O . SER A 1 86 ? 2.354 18.693 2.946 1.00 35.84 86 SER A O 1
ATOM 735 N N . PRO A 1 87 ? 1.459 18.929 0.895 1.00 42.34 87 PRO A N 1
ATOM 736 C CA . PRO A 1 87 ? 0.474 19.890 1.340 1.00 42.34 87 PRO A CA 1
ATOM 737 C C . PRO A 1 87 ? -0.779 19.111 1.743 1.00 42.34 87 PRO A C 1
ATOM 739 O O . PRO A 1 87 ? -1.327 18.294 0.994 1.00 42.34 87 PRO A O 1
ATOM 742 N N . LYS A 1 88 ? -1.211 19.342 2.978 1.00 57.41 88 LYS A N 1
ATOM 743 C CA . LYS A 1 88 ? -2.516 18.935 3.485 1.00 57.41 88 LYS A CA 1
ATOM 744 C C . LYS A 1 88 ? -3.564 19.688 2.658 1.00 57.41 88 LYS A C 1
ATOM 746 O O . LYS A 1 88 ? -3.770 20.878 2.870 1.00 57.41 88 LYS A O 1
ATOM 751 N N . THR A 1 89 ? -4.208 19.038 1.695 1.00 45.62 89 THR A N 1
ATOM 752 C CA . THR A 1 89 ? -5.356 19.638 1.002 1.00 45.62 89 THR A CA 1
ATOM 753 C C . THR A 1 89 ? -6.345 18.554 0.604 1.00 45.62 89 THR A C 1
ATOM 755 O O . THR A 1 89 ? -6.014 17.602 -0.103 1.00 45.62 89 THR A O 1
ATOM 758 N N . SER A 1 90 ? -7.550 18.704 1.151 1.00 50.91 90 SER A N 1
ATOM 759 C CA . SER A 1 90 ? -8.776 18.040 0.733 1.00 50.91 90 SER A CA 1
ATOM 760 C C . SER A 1 90 ? -9.017 18.334 -0.743 1.00 50.91 90 SER A C 1
ATOM 762 O O . SER A 1 90 ? -9.065 19.508 -1.095 1.00 50.91 90 SER A O 1
ATOM 764 N N . ASN A 1 91 ? -9.198 17.322 -1.592 1.00 37.94 91 ASN A N 1
ATOM 765 C CA . ASN A 1 91 ? -10.212 17.477 -2.625 1.00 37.94 91 ASN A CA 1
ATOM 766 C C . ASN A 1 91 ? -10.710 16.151 -3.191 1.00 37.94 91 ASN A C 1
ATOM 768 O O . ASN A 1 91 ? -9.982 15.166 -3.275 1.00 37.94 91 ASN A O 1
ATOM 772 N N . ASN A 1 92 ? -11.977 16.238 -3.563 1.00 43.34 92 ASN A N 1
ATOM 773 C CA . ASN A 1 92 ? -12.883 15.360 -4.276 1.00 43.34 92 ASN A CA 1
ATOM 774 C C . ASN A 1 92 ? -12.295 14.828 -5.601 1.00 43.34 92 ASN A C 1
ATOM 776 O O . ASN A 1 92 ? -11.764 15.616 -6.382 1.00 43.34 92 ASN A O 1
ATOM 780 N N . TRP A 1 93 ? -12.359 13.515 -5.854 1.00 38.91 93 TRP A N 1
ATOM 781 C CA . TRP A 1 93 ? -11.908 12.901 -7.116 1.00 38.91 93 TRP A CA 1
ATOM 782 C C . TRP A 1 93 ? -13.118 12.277 -7.811 1.00 38.91 93 TRP A C 1
ATOM 784 O O . TRP A 1 93 ? -13.523 11.152 -7.520 1.00 38.91 93 TRP A O 1
ATOM 794 N N . SER A 1 94 ? -13.715 13.080 -8.690 1.00 29.95 94 SER A N 1
ATOM 795 C CA . SER A 1 94 ? -14.710 12.661 -9.672 1.00 29.95 94 SER A CA 1
ATOM 796 C C . SER A 1 94 ? -13.989 11.940 -10.811 1.00 29.95 94 SER A C 1
ATOM 798 O O . SER A 1 94 ? -12.977 12.433 -11.305 1.00 29.95 94 SER A O 1
ATOM 800 N N . TRP A 1 95 ? -14.497 10.771 -11.190 1.00 40.44 95 TRP A N 1
ATOM 801 C CA . TRP A 1 95 ? -13.982 9.930 -12.267 1.00 40.44 95 TRP A CA 1
ATOM 802 C C . TRP A 1 95 ? -14.586 10.375 -13.600 1.00 40.44 95 TRP A C 1
ATOM 804 O O . TRP A 1 95 ? -15.799 10.245 -13.759 1.00 40.44 95 TRP A O 1
ATOM 814 N N . ILE A 1 96 ? -13.760 10.860 -14.531 1.00 50.03 96 ILE A N 1
ATOM 815 C CA . ILE A 1 96 ? -13.982 10.795 -15.988 1.00 50.03 96 ILE A CA 1
ATOM 816 C C . ILE A 1 96 ? -12.633 10.490 -16.633 1.00 50.03 96 ILE A C 1
ATOM 818 O O . ILE A 1 96 ? -11.651 11.166 -16.251 1.00 50.03 96 ILE A O 1
#

Nearest PDB structures (foldseek):
  4cbu-assembly1_A  TM=2.952E-01  e=2.525E+00  Plasmodium falciparum
  7fik-assembly1_g  TM=2.736E-01  e=7.173E+00  Xenopus laevis